Protein AF-A0A8H4W092-F1 (afdb_monomer_lite)

Organism: NCBI:txid354080

Sequence (115 aa):
MFQTFGRFPDRWWNAWGRRTNFFNDGGKPKQEWSDGIPKAVVYPMQEVIADIGSEDDEEPRKAEALLELSGASVPLEEAVHLNDLLNRIFKWVPEERISLNDILNHSWFGTKYET

Secondary structure (DSSP, 8-state):
-HHHH-SPPHHHHHH-TTGGGTB-TTSSBPSB-TTS-B------HHHHHHTTTTT--SSPPTTTTTSPPTT----HHHHHHHHHHHHHH--SSGGGSPPHHHHHT-HHHHPPPP-

pLDDT: mean 85.9, std 9.98, range [61.97, 97.94]

Radius of gyration: 18.09 Å; chains: 1; bounding box: 40×42×46 Å

Foldseek 3Di:
DCLAQNAADPVVNVVPPCQVQAADPVRGGDQADPVRDGRHHNAHLLNVQQCALVPFDPDWDPCVVPDPTRSDHQPPVLSVQVSVQCVQQDDSDNVSHDDPVCSVVGCNVVDDDDD

Structure (mmCIF, N/CA/C/O backbone):
data_AF-A0A8H4W092-F1
#
_entry.id   AF-A0A8H4W092-F1
#
loop_
_atom_site.group_PDB
_atom_site.id
_atom_site.type_symbol
_atom_site.label_atom_id
_atom_site.label_alt_id
_atom_site.label_comp_id
_atom_site.label_asym_id
_atom_site.label_entity_id
_atom_site.label_seq_id
_atom_site.pdbx_PDB_ins_code
_atom_site.Cartn_x
_atom_site.Cartn_y
_atom_site.Cartn_z
_atom_site.occupancy
_atom_site.B_iso_or_equiv
_atom_site.auth_seq_id
_atom_site.auth_comp_id
_atom_site.auth_asym_id
_atom_site.auth_atom_id
_atom_site.pdbx_PDB_model_num
ATOM 1 N N . MET A 1 1 ? -0.081 3.743 -5.776 1.00 70.69 1 MET A N 1
ATOM 2 C CA . MET A 1 1 ? 0.838 2.658 -6.218 1.00 70.69 1 MET A CA 1
ATOM 3 C C . MET A 1 1 ? 2.229 3.176 -6.578 1.00 70.69 1 MET A C 1
ATOM 5 O O . MET A 1 1 ? 3.127 2.913 -5.804 1.00 70.69 1 MET A O 1
ATOM 9 N N . PHE A 1 2 ? 2.453 3.936 -7.661 1.00 81.88 2 PHE A N 1
ATOM 10 C CA . PHE A 1 2 ? 3.805 4.461 -7.983 1.00 81.88 2 PHE A CA 1
ATOM 11 C C . PHE A 1 2 ? 4.370 5.423 -6.940 1.00 81.88 2 PHE A C 1
ATOM 13 O O . PHE A 1 2 ? 5.563 5.415 -6.663 1.00 81.88 2 PHE A O 1
ATOM 20 N N . GLN A 1 3 ? 3.500 6.252 -6.366 1.00 83.69 3 GLN A N 1
ATOM 21 C CA . GLN A 1 3 ? 3.853 7.174 -5.288 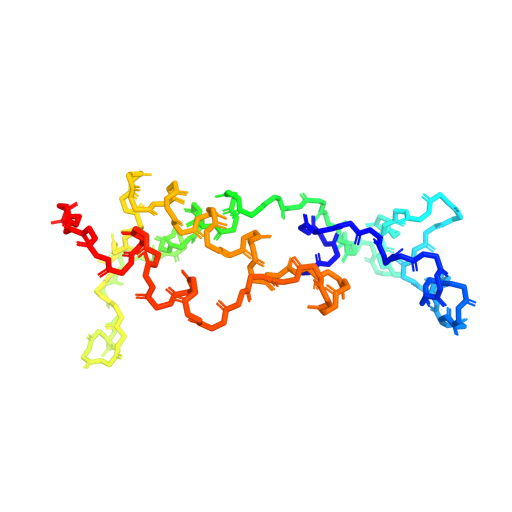1.00 83.69 3 GLN A CA 1
ATOM 22 C C . GLN A 1 3 ? 4.386 6.425 -4.060 1.00 83.69 3 GLN A C 1
ATOM 24 O O . GLN A 1 3 ? 5.279 6.920 -3.387 1.00 83.69 3 GLN A O 1
ATOM 29 N N . THR A 1 4 ? 3.894 5.207 -3.835 1.00 88.50 4 THR A N 1
ATOM 30 C CA . THR A 1 4 ? 4.180 4.385 -2.654 1.00 88.50 4 THR A CA 1
ATOM 31 C C . THR A 1 4 ? 5.300 3.373 -2.896 1.00 88.50 4 THR A C 1
ATOM 33 O O . THR A 1 4 ? 6.203 3.236 -2.083 1.00 88.50 4 THR A O 1
ATOM 36 N N . PHE A 1 5 ? 5.281 2.687 -4.041 1.00 87.50 5 PHE A N 1
ATOM 37 C CA . PHE A 1 5 ? 6.183 1.575 -4.373 1.00 87.50 5 PHE A CA 1
ATOM 38 C C . PHE A 1 5 ? 7.200 1.917 -5.464 1.00 87.50 5 PHE A C 1
ATOM 40 O O . PHE A 1 5 ? 7.934 1.051 -5.941 1.00 87.50 5 PHE A O 1
ATOM 47 N N . GLY A 1 6 ? 7.232 3.175 -5.899 1.00 85.31 6 GLY A N 1
ATOM 48 C CA . GLY A 1 6 ? 8.164 3.660 -6.902 1.00 85.31 6 GLY A CA 1
ATOM 49 C C . GLY A 1 6 ? 7.923 3.089 -8.300 1.00 85.31 6 GLY A C 1
ATOM 50 O O . GLY A 1 6 ? 6.801 2.803 -8.722 1.00 85.31 6 GLY A O 1
ATOM 51 N N . ARG A 1 7 ? 9.017 2.988 -9.054 1.00 85.38 7 ARG A N 1
ATOM 52 C CA . ARG A 1 7 ? 9.037 2.552 -10.452 1.00 85.38 7 ARG A CA 1
ATOM 53 C C . ARG A 1 7 ? 8.738 1.054 -10.574 1.00 85.38 7 AR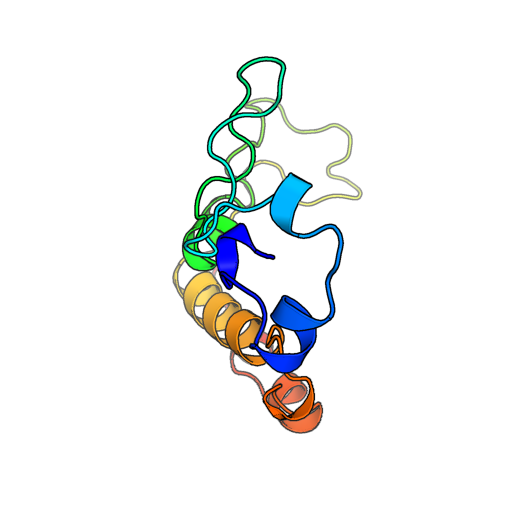G A C 1
ATOM 55 O O . ARG A 1 7 ? 9.142 0.268 -9.723 1.00 85.38 7 ARG A O 1
ATOM 62 N N . PHE A 1 8 ? 8.126 0.649 -11.687 1.00 88.44 8 PHE A N 1
ATOM 63 C CA . PHE A 1 8 ? 8.033 -0.766 -12.049 1.00 88.44 8 PHE A CA 1
ATOM 64 C C . PHE A 1 8 ? 9.421 -1.431 -12.191 1.00 88.44 8 PHE A C 1
ATOM 66 O O . PHE A 1 8 ? 10.375 -0.770 -12.616 1.00 88.44 8 PHE A O 1
ATOM 73 N N . PRO A 1 9 ? 9.511 -2.755 -11.964 1.00 91.25 9 PRO A N 1
ATOM 74 C CA . PRO A 1 9 ? 10.633 -3.579 -12.404 1.00 91.25 9 PRO A CA 1
ATOM 75 C C . PRO A 1 9 ? 10.940 -3.413 -13.898 1.00 91.25 9 PRO A C 1
ATOM 77 O O . PRO A 1 9 ? 10.029 -3.220 -14.711 1.00 91.25 9 PRO A O 1
ATOM 80 N N . ASP A 1 10 ? 12.214 -3.564 -14.276 1.00 90.69 10 ASP A N 1
ATOM 81 C CA . ASP A 1 10 ? 12.712 -3.257 -15.627 1.00 90.69 10 ASP A CA 1
ATOM 82 C C . ASP A 1 10 ? 11.944 -3.956 -16.747 1.00 90.69 10 ASP A C 1
ATOM 84 O O . ASP A 1 10 ? 11.655 -3.335 -17.771 1.00 90.69 10 ASP A O 1
ATOM 88 N N . ARG A 1 11 ? 11.549 -5.220 -16.538 1.00 90.31 11 ARG A N 1
ATOM 89 C CA . ARG A 1 11 ? 10.791 -5.998 -17.530 1.00 90.31 11 ARG A CA 1
ATOM 90 C C . ARG A 1 11 ? 9.510 -5.291 -17.982 1.00 90.31 11 ARG A C 1
ATOM 92 O O . ARG A 1 11 ? 9.201 -5.276 -19.167 1.00 90.31 11 ARG A O 1
ATOM 99 N N . TRP A 1 12 ? 8.785 -4.664 -17.057 1.00 90.12 12 TRP A N 1
ATOM 100 C CA . TRP A 1 12 ? 7.537 -3.960 -17.365 1.00 90.12 12 TRP A CA 1
ATOM 101 C C . TRP A 1 12 ? 7.772 -2.493 -17.652 1.00 90.12 12 TRP A C 1
ATOM 103 O O . TRP A 1 12 ? 7.129 -1.929 -18.534 1.00 90.12 12 TRP A O 1
ATOM 113 N N . TRP A 1 13 ? 8.735 -1.888 -16.956 1.00 89.25 13 TRP A N 1
ATOM 114 C CA . TRP A 1 13 ? 9.121 -0.514 -17.210 1.00 89.25 13 TRP A CA 1
ATOM 115 C C . TRP A 1 13 ? 9.538 -0.306 -18.665 1.00 89.25 13 TRP A C 1
ATOM 117 O O . TRP A 1 13 ? 9.134 0.676 -19.281 1.00 89.25 13 TRP A O 1
ATOM 127 N N . ASN A 1 14 ? 10.323 -1.227 -19.228 1.00 89.94 14 ASN A N 1
ATOM 128 C CA . ASN A 1 14 ? 10.804 -1.159 -20.609 1.00 89.94 14 ASN A CA 1
ATOM 129 C C . ASN A 1 14 ? 9.753 -1.563 -21.644 1.00 89.94 14 ASN A C 1
ATOM 131 O O . ASN A 1 14 ? 9.787 -1.052 -22.758 1.00 89.94 14 ASN A O 1
ATOM 135 N N . ALA A 1 15 ? 8.781 -2.394 -21.266 1.00 91.88 15 ALA A N 1
ATOM 136 C CA . ALA A 1 15 ? 7.647 -2.726 -22.125 1.00 91.88 15 ALA A CA 1
ATOM 137 C C . ALA A 1 15 ? 6.593 -1.601 -22.194 1.00 91.88 15 ALA A C 1
ATOM 139 O O . ALA A 1 15 ? 5.793 -1.545 -23.129 1.00 91.88 15 ALA A O 1
ATOM 140 N N . TRP A 1 16 ? 6.566 -0.689 -21.217 1.00 89.06 16 TRP A N 1
ATOM 141 C CA . TRP A 1 16 ? 5.539 0.345 -21.139 1.00 89.06 16 TRP A CA 1
ATOM 142 C C . TRP A 1 16 ? 5.823 1.550 -22.052 1.00 89.06 16 TRP A C 1
ATOM 144 O O . TRP A 1 16 ? 6.388 2.562 -21.637 1.00 89.06 16 TRP A O 1
ATOM 154 N N . GLY A 1 17 ? 5.348 1.485 -23.299 1.00 88.00 17 GLY A N 1
ATOM 155 C CA . GLY A 1 17 ? 5.594 2.524 -24.313 1.00 88.00 17 GLY A CA 1
ATOM 156 C C . GLY A 1 17 ? 5.043 3.924 -23.996 1.00 88.00 17 GLY A C 1
ATOM 157 O O . GLY A 1 17 ? 5.549 4.909 -24.519 1.00 88.00 17 GLY A O 1
ATOM 158 N N . ARG A 1 18 ? 4.039 4.049 -23.114 1.00 86.38 18 ARG A N 1
ATOM 159 C CA . ARG A 1 18 ? 3.467 5.351 -22.704 1.00 86.38 18 ARG A CA 1
ATOM 160 C C . ARG A 1 18 ? 4.091 5.925 -21.428 1.00 86.38 18 ARG A C 1
ATOM 162 O O . ARG A 1 18 ? 3.637 6.967 -20.960 1.00 86.38 18 ARG A O 1
ATOM 169 N N . ARG A 1 19 ? 5.119 5.284 -20.857 1.00 85.75 19 ARG A N 1
ATOM 170 C CA . ARG A 1 19 ? 5.741 5.703 -19.584 1.00 85.75 19 ARG A CA 1
ATOM 171 C C . ARG A 1 19 ? 6.220 7.158 -19.593 1.00 85.75 19 ARG A C 1
ATOM 173 O O . ARG A 1 19 ? 6.071 7.856 -18.598 1.00 85.75 19 ARG A O 1
ATOM 180 N N . THR A 1 20 ? 6.718 7.642 -20.730 1.00 85.81 20 THR A N 1
ATOM 181 C CA . THR A 1 20 ? 7.246 9.007 -20.908 1.00 85.81 20 THR A CA 1
ATOM 182 C C . THR A 1 20 ? 6.178 10.093 -20.752 1.00 85.81 20 THR A C 1
ATOM 184 O O . THR A 1 20 ? 6.509 11.250 -20.500 1.00 85.81 20 THR A O 1
ATOM 187 N N . ASN A 1 21 ? 4.887 9.750 -20.822 1.00 82.50 21 ASN A N 1
ATOM 188 C CA . ASN A 1 21 ? 3.801 10.688 -20.522 1.00 82.50 21 ASN A CA 1
ATOM 189 C C . ASN A 1 21 ? 3.666 10.960 -19.016 1.00 82.50 21 ASN A C 1
ATOM 191 O O . ASN A 1 21 ? 3.116 11.989 -18.618 1.00 82.50 21 ASN A O 1
ATOM 195 N N . PHE A 1 22 ? 4.154 10.049 -18.174 1.00 78.75 22 PHE A N 1
ATOM 196 C CA . PHE A 1 22 ? 3.929 10.059 -16.728 1.00 78.75 22 PHE A CA 1
ATOM 197 C C . PHE A 1 22 ? 5.224 10.198 -15.926 1.00 78.75 22 PHE A C 1
ATOM 199 O O . PHE A 1 22 ? 5.186 10.739 -14.826 1.00 78.75 22 PHE A O 1
ATOM 206 N N . PHE A 1 23 ? 6.360 9.770 -16.477 1.00 81.69 23 PHE A N 1
ATOM 207 C CA . PHE A 1 23 ? 7.647 9.723 -15.789 1.00 81.69 23 PHE A CA 1
ATOM 208 C C . PHE A 1 23 ? 8.751 10.405 -16.595 1.00 81.69 23 PHE A C 1
ATOM 210 O O . PHE A 1 23 ? 8.675 10.502 -17.822 1.00 81.69 23 PHE A O 1
ATOM 217 N N . ASN A 1 24 ? 9.762 10.894 -15.884 1.00 83.19 24 ASN A N 1
ATOM 218 C CA . ASN A 1 24 ? 10.999 11.393 -16.471 1.00 83.19 24 ASN A CA 1
ATOM 219 C C . ASN A 1 24 ? 11.974 10.244 -16.778 1.00 83.19 24 ASN A C 1
ATOM 221 O O . ASN A 1 24 ? 11.741 9.090 -16.408 1.00 83.19 24 ASN A O 1
ATOM 225 N N . ASP A 1 25 ? 13.087 10.570 -17.434 1.00 80.25 25 ASP A N 1
ATOM 226 C CA . ASP A 1 25 ? 14.099 9.583 -17.834 1.00 80.25 25 ASP A CA 1
ATOM 227 C C . ASP A 1 25 ? 14.774 8.899 -16.633 1.00 80.25 25 ASP A C 1
ATOM 229 O O . ASP A 1 25 ? 15.215 7.757 -16.733 1.00 80.25 25 ASP A O 1
ATOM 233 N N . GLY A 1 26 ? 14.769 9.551 -15.464 1.00 78.00 26 GLY A N 1
ATOM 234 C CA . GLY A 1 26 ? 15.208 8.975 -14.190 1.00 78.00 26 GLY A CA 1
ATOM 235 C C . GLY A 1 26 ? 14.187 8.037 -13.533 1.00 78.00 26 GLY A C 1
ATOM 236 O O . GLY A 1 26 ? 14.421 7.560 -12.425 1.00 78.00 26 GLY A O 1
ATOM 237 N N . GLY A 1 27 ? 13.038 7.791 -14.169 1.00 78.69 27 GLY A N 1
ATOM 238 C CA . GLY A 1 27 ? 11.990 6.908 -13.661 1.00 78.69 27 GLY A CA 1
ATOM 239 C C . GLY A 1 27 ? 11.185 7.467 -12.491 1.00 78.69 27 GLY A C 1
ATOM 240 O O . GLY A 1 27 ? 10.407 6.728 -11.887 1.00 78.69 27 GLY A O 1
ATOM 241 N N . LYS A 1 28 ? 11.336 8.759 -12.183 1.00 79.75 28 LYS A N 1
ATOM 242 C CA . LYS A 1 28 ? 10.490 9.463 -11.217 1.00 79.75 28 LYS A CA 1
ATOM 243 C C . LYS A 1 28 ? 9.253 10.021 -11.921 1.00 79.75 28 LYS A C 1
ATOM 245 O O . LYS A 1 28 ? 9.342 10.362 -13.106 1.00 79.75 28 LYS A O 1
ATOM 250 N N . PRO A 1 29 ? 8.102 10.116 -11.237 1.00 77.88 29 PRO A N 1
ATOM 251 C CA . PRO A 1 29 ? 6.940 10.763 -11.821 1.00 77.88 29 PRO A CA 1
ATOM 252 C C . PRO A 1 29 ? 7.282 12.192 -12.249 1.00 77.88 29 PRO A C 1
ATOM 254 O O . PRO A 1 29 ? 8.084 12.871 -11.603 1.00 77.88 29 PRO A O 1
ATOM 257 N N . LYS A 1 30 ? 6.710 12.639 -13.368 1.00 78.06 30 LYS A N 1
ATOM 258 C CA . LYS A 1 30 ? 6.823 14.039 -13.785 1.00 78.06 30 LYS A CA 1
ATOM 259 C C . LYS A 1 30 ? 6.225 14.915 -12.692 1.00 78.06 30 LYS A C 1
ATOM 261 O O . LYS A 1 30 ? 5.206 14.553 -12.118 1.00 78.06 30 LYS A O 1
ATOM 266 N N . GLN A 1 31 ? 6.882 16.028 -12.391 1.00 69.19 31 GLN A N 1
ATOM 267 C CA . GLN A 1 31 ? 6.461 16.862 -11.273 1.00 69.19 31 GLN A CA 1
ATOM 268 C C . GLN A 1 31 ? 5.148 17.566 -11.570 1.00 69.19 31 GLN A C 1
ATOM 270 O O . GLN A 1 31 ? 4.338 17.600 -10.669 1.00 69.19 31 GLN A O 1
ATOM 275 N N . GLU A 1 32 ? 4.878 17.987 -12.807 1.00 72.94 32 GLU A N 1
ATOM 276 C CA . GLU A 1 32 ? 3.669 18.743 -13.159 1.00 72.94 32 GLU A CA 1
ATOM 277 C C . GLU A 1 32 ? 2.905 18.100 -14.333 1.00 72.94 32 GLU A C 1
ATOM 279 O O . GLU A 1 32 ? 3.490 17.509 -15.254 1.00 72.94 32 GLU A O 1
ATOM 284 N N . TRP A 1 33 ? 1.575 18.191 -14.294 1.00 64.94 33 TRP A N 1
ATOM 285 C CA . TRP A 1 33 ? 0.695 18.072 -15.457 1.00 64.94 33 TRP A CA 1
ATOM 286 C C . TRP A 1 33 ? 0.820 19.332 -16.343 1.00 64.94 33 TRP A C 1
ATOM 288 O O . TRP A 1 33 ? 1.472 20.307 -15.983 1.00 64.94 33 TRP A O 1
ATOM 298 N N . SER A 1 34 ? 0.203 19.329 -17.529 1.00 61.97 34 SER A N 1
ATOM 299 C CA . SER A 1 34 ? 0.224 20.475 -18.462 1.00 61.97 34 SER A CA 1
ATOM 300 C C . SER A 1 34 ? -0.475 21.739 -17.938 1.00 61.97 34 SER A C 1
ATOM 302 O O . SER A 1 34 ? -0.343 22.797 -18.541 1.00 61.97 34 SER A O 1
ATOM 304 N N . ASP A 1 35 ? -1.225 21.620 -16.846 1.00 66.62 35 ASP A N 1
ATOM 305 C CA . ASP A 1 35 ? -1.944 22.678 -16.131 1.00 66.62 35 ASP A CA 1
ATOM 306 C C . ASP A 1 35 ? -1.232 23.119 -14.831 1.00 66.62 35 ASP A C 1
ATOM 308 O O . ASP A 1 35 ? -1.772 23.936 -14.090 1.00 66.62 35 ASP A O 1
ATOM 312 N N . GLY A 1 36 ? -0.020 22.613 -14.555 1.00 63.97 36 GLY A N 1
ATOM 313 C CA . GLY A 1 36 ? 0.785 22.982 -13.381 1.00 63.97 36 GLY A CA 1
ATOM 314 C C . GLY A 1 36 ? 0.463 22.203 -12.099 1.00 63.97 36 GLY A C 1
ATOM 315 O O . GLY A 1 36 ? 1.056 22.475 -11.059 1.00 63.97 36 GLY A O 1
ATOM 316 N N . ILE A 1 37 ? -0.447 21.222 -12.140 1.00 63.22 37 ILE A N 1
ATOM 317 C CA . ILE A 1 37 ? -0.789 20.408 -10.962 1.00 63.22 37 ILE A CA 1
ATOM 318 C C . ILE A 1 37 ? 0.288 19.339 -10.719 1.00 63.22 37 ILE A C 1
ATOM 320 O O . ILE A 1 37 ? 0.684 18.658 -11.673 1.00 63.22 37 ILE A O 1
ATOM 324 N N . PRO A 1 38 ? 0.732 19.104 -9.468 1.00 64.12 38 PRO A N 1
ATOM 325 C CA . PRO A 1 38 ? 1.691 18.055 -9.181 1.00 64.12 38 PRO A CA 1
ATOM 326 C C . PRO A 1 38 ? 1.197 16.658 -9.585 1.00 64.12 38 PRO A C 1
ATOM 328 O O . PRO A 1 38 ? 0.151 16.206 -9.124 1.00 64.12 38 PRO A O 1
ATOM 331 N N . LYS A 1 39 ? 1.931 15.947 -10.452 1.00 68.19 39 LYS A N 1
ATOM 332 C CA . LYS A 1 39 ? 1.427 14.702 -11.066 1.00 68.19 39 LYS A CA 1
ATOM 333 C C . LYS A 1 39 ? 1.384 13.517 -10.110 1.00 68.19 39 LYS A C 1
ATOM 335 O O . LYS A 1 39 ? 0.472 12.696 -10.167 1.00 68.19 39 LYS A O 1
ATOM 340 N N . ALA A 1 40 ? 2.433 13.387 -9.307 1.00 71.31 40 ALA A N 1
ATOM 341 C CA . ALA A 1 40 ? 2.587 12.335 -8.317 1.00 71.31 40 ALA A CA 1
ATOM 342 C C . ALA A 1 40 ? 3.735 12.696 -7.371 1.00 71.31 40 ALA A C 1
ATOM 344 O O . ALA A 1 40 ? 4.905 12.708 -7.758 1.00 71.31 40 ALA A O 1
ATOM 345 N N . VAL A 1 41 ? 3.382 12.961 -6.119 1.00 79.25 41 VAL A N 1
ATOM 346 C CA . VAL A 1 41 ? 4.329 13.124 -5.012 1.00 79.25 41 VAL A CA 1
ATOM 347 C C . VAL A 1 41 ? 4.578 11.754 -4.391 1.00 79.25 41 VAL A C 1
ATOM 349 O O . VAL A 1 41 ? 3.649 10.954 -4.299 1.00 79.25 41 VAL A O 1
ATOM 352 N N . VAL A 1 42 ? 5.825 11.452 -4.020 1.00 83.81 42 VAL A N 1
ATOM 353 C CA . VAL A 1 42 ? 6.142 10.218 -3.283 1.00 83.81 42 VAL A CA 1
ATOM 354 C C . VAL A 1 42 ? 5.348 10.222 -1.985 1.00 83.81 42 VAL A C 1
ATOM 356 O O . VAL A 1 42 ? 5.369 11.206 -1.256 1.00 83.81 42 VAL A O 1
ATOM 359 N N . TYR A 1 43 ? 4.651 9.127 -1.729 1.00 89.25 43 TYR A N 1
ATOM 360 C CA . TYR A 1 43 ? 3.692 9.021 -0.649 1.00 89.25 43 TYR A CA 1
ATOM 361 C C . TYR A 1 43 ? 3.799 7.613 -0.037 1.00 89.25 43 TYR A C 1
ATOM 363 O O . TYR A 1 43 ? 3.234 6.654 -0.588 1.00 89.25 43 TYR A O 1
ATOM 371 N N . PRO A 1 44 ? 4.656 7.461 0.995 1.00 91.88 44 PRO A N 1
ATOM 372 C CA . PRO A 1 44 ? 4.954 6.186 1.647 1.00 91.88 44 PRO A CA 1
ATOM 373 C C . PRO A 1 44 ? 3.711 5.501 2.214 1.00 91.88 44 PRO A C 1
ATOM 375 O O . PRO A 1 44 ? 2.729 6.157 2.540 1.00 91.88 44 PRO A O 1
ATOM 378 N N . MET A 1 45 ? 3.763 4.176 2.372 1.00 94.75 45 MET A N 1
ATOM 379 C CA . MET A 1 45 ? 2.617 3.399 2.870 1.00 94.75 45 MET A CA 1
ATOM 380 C C . MET A 1 45 ? 2.213 3.820 4.287 1.00 94.75 45 MET A C 1
ATOM 382 O O . MET A 1 45 ? 1.034 3.835 4.611 1.00 94.75 45 MET A O 1
ATOM 386 N N . GLN A 1 46 ? 3.185 4.202 5.111 1.00 94.56 46 GLN A N 1
ATOM 387 C CA . GLN A 1 46 ? 2.943 4.700 6.459 1.00 94.56 46 GLN A CA 1
ATOM 388 C C . GLN A 1 46 ? 2.100 5.981 6.451 1.00 94.56 46 GLN A C 1
ATOM 390 O O . GLN A 1 46 ? 1.184 6.083 7.254 1.00 94.56 46 GLN A O 1
ATOM 395 N N . GLU A 1 47 ? 2.360 6.903 5.519 1.00 93.50 47 GLU A N 1
ATOM 396 C CA . GLU A 1 47 ? 1.566 8.132 5.366 1.00 93.50 47 GLU A CA 1
ATOM 397 C C . GLU A 1 47 ? 0.156 7.803 4.864 1.00 93.50 47 GLU A C 1
ATOM 399 O O . GLU A 1 47 ? -0.818 8.274 5.434 1.00 93.50 47 GLU A O 1
ATOM 404 N N . VAL A 1 48 ? 0.035 6.890 3.885 1.00 92.81 48 VAL A N 1
ATOM 405 C CA . VAL A 1 48 ? -1.274 6.400 3.402 1.00 92.81 48 VAL A CA 1
ATOM 406 C C . VAL A 1 48 ? -2.136 5.874 4.547 1.00 92.81 48 VAL A C 1
ATOM 408 O O . VAL A 1 48 ? -3.342 6.085 4.548 1.00 92.81 48 VAL A O 1
ATOM 411 N N . ILE A 1 49 ? -1.529 5.152 5.490 1.00 94.75 49 ILE A N 1
ATOM 412 C CA . ILE A 1 49 ? -2.237 4.603 6.648 1.00 94.75 49 ILE A CA 1
ATOM 413 C C . ILE A 1 49 ? -2.548 5.700 7.669 1.00 94.75 49 ILE A C 1
ATOM 415 O O . ILE A 1 49 ? -3.636 5.692 8.234 1.00 94.75 49 ILE A O 1
ATOM 419 N N . ALA A 1 50 ? -1.620 6.631 7.900 1.00 92.44 50 ALA A N 1
ATOM 420 C CA . ALA A 1 50 ? -1.808 7.737 8.836 1.00 92.44 50 ALA A CA 1
ATOM 421 C C . ALA A 1 50 ? -2.936 8.691 8.411 1.00 92.44 50 ALA A C 1
ATOM 423 O O . ALA A 1 50 ? -3.605 9.249 9.276 1.00 92.44 50 ALA A O 1
ATOM 424 N N . ASP A 1 51 ? -3.183 8.831 7.106 1.00 91.88 51 ASP A N 1
ATOM 425 C CA . ASP A 1 51 ? -4.270 9.665 6.583 1.00 91.88 51 ASP A CA 1
ATOM 426 C C . ASP A 1 51 ? -5.657 9.001 6.658 1.00 91.88 51 ASP A C 1
ATOM 428 O O . ASP A 1 51 ? -6.674 9.632 6.366 1.00 91.88 51 ASP A O 1
ATOM 432 N N . ILE A 1 52 ? -5.749 7.736 7.087 1.00 89.88 52 ILE A N 1
ATOM 433 C CA . ILE A 1 52 ? -7.048 7.095 7.320 1.00 89.88 52 ILE A CA 1
ATOM 434 C C . ILE A 1 52 ? -7.737 7.794 8.499 1.00 89.88 52 ILE A C 1
ATOM 436 O O . ILE A 1 52 ? -7.310 7.666 9.647 1.00 89.88 52 ILE A O 1
ATOM 440 N N . GLY A 1 53 ? -8.819 8.512 8.189 1.00 85.06 53 GLY A N 1
ATOM 441 C CA . GLY A 1 53 ? -9.593 9.292 9.155 1.00 85.06 53 GLY A CA 1
ATOM 442 C C . GLY A 1 53 ? -9.045 10.695 9.435 1.00 85.06 53 GLY A C 1
ATOM 443 O O . GLY A 1 53 ? -9.580 11.379 10.302 1.00 85.06 53 GLY A O 1
ATOM 444 N N . SER A 1 54 ? -7.996 11.150 8.732 1.00 85.12 54 SER A N 1
ATOM 445 C CA . SER A 1 54 ? -7.407 12.483 8.967 1.00 85.12 54 SER A CA 1
ATOM 446 C C . SER A 1 54 ? -8.201 13.633 8.334 1.00 85.12 54 SER A C 1
ATOM 448 O O . SER A 1 54 ? -8.085 14.772 8.782 1.00 85.12 54 SER A O 1
ATOM 450 N N . GLU A 1 55 ? -9.021 13.337 7.321 1.00 80.44 55 GLU A N 1
ATOM 451 C CA . GLU A 1 55 ? -9.862 14.306 6.601 1.00 80.44 55 GLU A CA 1
ATOM 452 C C . GLU A 1 55 ? -11.326 14.317 7.077 1.00 80.44 55 GLU A C 1
ATOM 454 O O . GLU A 1 55 ? -12.186 14.882 6.400 1.00 80.44 55 GLU A O 1
ATOM 459 N N . ASP A 1 56 ? -11.645 13.679 8.206 1.00 76.75 56 ASP A N 1
ATOM 460 C CA . ASP A 1 56 ? -13.008 13.726 8.733 1.00 76.75 56 ASP A CA 1
ATOM 461 C C . ASP A 1 56 ? -13.386 15.161 9.136 1.00 76.75 56 ASP A C 1
ATOM 463 O O . ASP A 1 56 ? -12.679 15.833 9.890 1.00 76.75 56 ASP A O 1
ATOM 467 N N . ASP A 1 57 ? -14.526 15.625 8.619 1.00 70.06 57 ASP A N 1
ATOM 468 C CA . ASP A 1 57 ? -15.097 16.927 8.959 1.00 70.06 57 ASP A CA 1
ATOM 469 C C . ASP A 1 57 ? -15.475 16.994 10.453 1.00 70.06 57 ASP A C 1
ATOM 471 O O . ASP A 1 57 ? -15.831 15.990 11.073 1.00 70.06 57 ASP A O 1
ATOM 475 N N . GLU A 1 58 ? -15.485 18.205 11.029 1.00 64.81 58 GLU A N 1
ATOM 476 C CA . GLU A 1 58 ? -15.893 18.425 12.431 1.00 64.81 58 GLU A CA 1
ATOM 477 C C . GLU A 1 58 ? -17.358 18.023 12.711 1.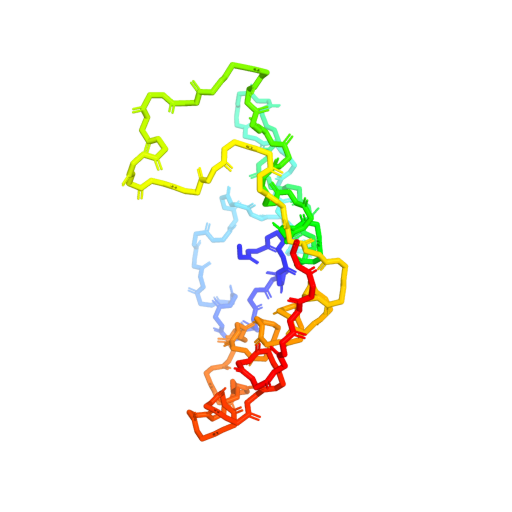00 64.81 58 GLU A C 1
ATOM 479 O O . GLU A 1 58 ? -17.734 17.809 13.867 1.00 64.81 58 GLU A O 1
ATOM 484 N N . GLU A 1 59 ? -18.198 17.915 11.675 1.00 73.44 59 GLU A N 1
ATOM 485 C CA . GLU A 1 59 ? -19.590 17.483 11.807 1.00 73.44 59 GLU A CA 1
ATOM 486 C C . GLU A 1 59 ? -19.757 15.972 11.539 1.00 73.44 59 GLU A C 1
ATOM 488 O O . GLU A 1 59 ? -19.317 15.477 10.497 1.00 73.44 59 GLU A O 1
ATOM 493 N N . PRO A 1 60 ? -20.469 15.236 12.420 1.00 69.50 60 PRO A N 1
ATOM 494 C CA . PRO A 1 60 ? -20.800 13.828 12.217 1.00 69.50 60 PRO A CA 1
ATOM 495 C C . PRO A 1 60 ? -21.443 13.576 10.854 1.00 69.50 60 PRO A C 1
ATOM 497 O O . PRO A 1 60 ? -22.440 14.212 10.474 1.00 69.50 60 PRO A O 1
ATOM 500 N N . ARG A 1 61 ? -20.899 12.619 10.099 1.00 71.00 61 ARG A N 1
ATOM 501 C CA . ARG A 1 61 ? -21.409 12.323 8.758 1.00 71.00 61 ARG A CA 1
ATOM 502 C C . ARG A 1 61 ? -22.772 11.646 8.888 1.00 71.00 61 ARG A C 1
ATOM 504 O O . ARG A 1 61 ? -22.933 10.633 9.557 1.00 71.00 61 ARG A O 1
ATOM 511 N N . LYS A 1 62 ? -23.777 12.112 8.136 1.00 72.12 62 LYS A N 1
ATOM 512 C CA . LYS A 1 62 ? -25.116 11.470 8.097 1.00 72.12 62 LYS A CA 1
ATOM 513 C C . LYS A 1 62 ? -25.084 9.985 7.689 1.00 72.12 62 LYS A C 1
ATOM 515 O O . LYS A 1 62 ? -26.079 9.287 7.862 1.00 72.12 62 LYS A O 1
ATOM 520 N N . ALA A 1 63 ? -23.972 9.523 7.115 1.00 76.06 63 ALA A N 1
ATOM 521 C CA . ALA A 1 63 ? -23.748 8.160 6.648 1.00 76.06 63 ALA A CA 1
ATOM 522 C C . ALA A 1 63 ? -23.017 7.249 7.659 1.00 76.06 63 ALA A C 1
ATOM 524 O O . ALA A 1 63 ? -22.711 6.115 7.305 1.00 76.06 63 ALA A O 1
ATOM 525 N N . GLU A 1 64 ? -22.793 7.679 8.906 1.00 76.12 64 GLU A N 1
ATOM 526 C CA . GLU A 1 64 ? -22.170 6.863 9.974 1.00 76.12 64 GLU A CA 1
ATOM 527 C C . GLU A 1 64 ? -22.890 5.532 10.259 1.00 76.12 64 GLU A C 1
ATOM 529 O O . GLU A 1 64 ? -22.317 4.614 10.829 1.00 76.12 64 GLU A O 1
ATOM 534 N N . ALA A 1 65 ? -24.150 5.378 9.839 1.00 78.38 65 ALA A N 1
ATOM 535 C CA . ALA A 1 65 ? -24.849 4.093 9.921 1.00 78.38 65 ALA A CA 1
ATOM 536 C C . ALA A 1 65 ? -24.295 3.024 8.951 1.00 78.38 65 ALA A C 1
ATOM 538 O O . ALA A 1 65 ? -24.618 1.845 9.093 1.00 78.38 65 ALA A O 1
ATOM 539 N N . LEU A 1 66 ? -23.527 3.434 7.936 1.00 79.50 66 LEU A N 1
ATOM 540 C CA . LEU A 1 66 ? -22.956 2.574 6.892 1.00 79.50 66 LEU A CA 1
ATOM 541 C C . LEU A 1 66 ? -21.431 2.685 6.784 1.00 79.50 66 LEU A C 1
ATOM 543 O O . LEU A 1 66 ? -20.804 1.774 6.248 1.00 79.50 66 LEU A O 1
ATOM 547 N N . LEU A 1 67 ? -20.864 3.801 7.237 1.00 81.94 67 LEU A N 1
ATOM 548 C CA . LEU A 1 67 ? -19.434 4.094 7.220 1.00 81.94 67 LEU A CA 1
ATOM 549 C C . LEU A 1 67 ? -18.856 4.039 8.635 1.00 81.94 67 LEU A C 1
ATOM 551 O O . LEU A 1 67 ? -19.584 3.892 9.615 1.00 81.94 67 LEU A O 1
ATOM 555 N N . GLU A 1 68 ? -17.539 4.156 8.735 1.00 81.62 68 GLU A N 1
ATOM 556 C CA . GLU A 1 68 ? -16.855 4.375 10.000 1.00 81.62 68 GLU A CA 1
ATOM 557 C C . GLU A 1 68 ? -17.356 5.643 10.712 1.00 81.62 68 GLU A C 1
ATOM 559 O O . GLU A 1 68 ? -17.770 6.622 10.079 1.00 81.62 68 GLU A O 1
ATOM 564 N N . LEU A 1 69 ? -17.329 5.602 12.048 1.00 83.56 69 LEU A N 1
ATOM 565 C CA . LEU A 1 69 ? -17.670 6.747 12.891 1.00 83.56 69 LEU A CA 1
ATOM 566 C C . LEU A 1 69 ? -16.733 7.917 12.583 1.0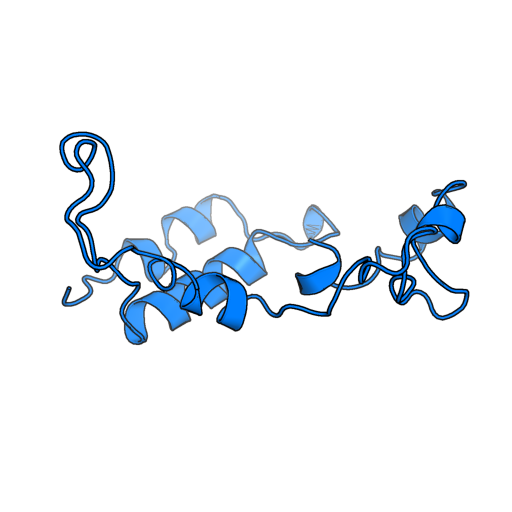0 83.56 69 LEU A C 1
ATOM 568 O O . LEU A 1 69 ? -15.539 7.695 12.386 1.00 83.56 69 LEU A O 1
ATOM 572 N N . SER A 1 70 ? -17.253 9.147 12.591 1.00 83.12 70 SER A N 1
ATOM 573 C CA . SER A 1 70 ? -16.398 10.327 12.456 1.00 83.12 70 SER A CA 1
ATOM 574 C C . SER A 1 70 ? -15.314 10.349 13.542 1.00 83.12 70 SER A C 1
ATOM 576 O O . SER A 1 70 ? -15.588 10.107 14.722 1.00 83.12 70 SER A O 1
ATOM 578 N N . GLY A 1 71 ? -14.080 10.638 13.135 1.00 81.00 71 GLY A N 1
ATOM 579 C CA . GLY A 1 71 ? -12.897 10.642 13.996 1.00 81.00 71 GLY A CA 1
ATOM 580 C C . GLY A 1 71 ? -12.277 9.259 14.219 1.00 81.00 71 GLY A C 1
ATOM 581 O O . GLY A 1 71 ? -11.316 9.141 14.984 1.00 81.00 71 GLY A O 1
ATOM 582 N N . ALA A 1 72 ? -12.793 8.211 13.570 1.00 85.62 72 ALA A N 1
ATOM 583 C CA . ALA A 1 72 ? -12.144 6.908 13.557 1.00 85.62 72 ALA A CA 1
ATOM 584 C C . ALA A 1 72 ? -10.805 7.006 12.813 1.00 85.62 72 ALA A C 1
ATOM 586 O O . ALA A 1 72 ? -10.756 7.327 11.631 1.00 85.62 72 ALA A O 1
ATOM 587 N N . SER A 1 73 ? -9.718 6.683 13.506 1.00 90.12 73 SER A N 1
ATOM 588 C CA . SER A 1 73 ? -8.371 6.614 12.936 1.00 90.12 73 SER A CA 1
ATOM 589 C C . SER A 1 73 ? -7.725 5.284 13.295 1.00 90.12 73 SER A C 1
ATOM 591 O O . SER A 1 73 ? -8.177 4.585 14.204 1.00 90.12 73 SER A O 1
ATOM 593 N N . VAL A 1 74 ? -6.675 4.911 12.567 1.00 91.38 74 VAL A N 1
ATOM 594 C CA . VAL A 1 74 ? -5.950 3.663 12.826 1.00 91.38 74 VAL A CA 1
ATOM 595 C C . VAL A 1 74 ? -4.996 3.868 14.010 1.00 91.38 74 VAL A C 1
ATOM 597 O O . VAL A 1 74 ? -4.082 4.694 13.904 1.00 91.38 74 VAL A O 1
ATOM 600 N N . PRO A 1 75 ? -5.135 3.120 15.125 1.00 92.50 75 PRO A N 1
ATOM 601 C CA . PRO A 1 75 ? -4.197 3.203 16.241 1.00 92.50 75 PRO A CA 1
ATOM 602 C C . PRO A 1 75 ? -2.766 2.894 15.795 1.00 92.50 75 PRO A C 1
ATOM 604 O O . PRO A 1 75 ? -2.544 2.053 14.925 1.00 92.50 75 PRO A O 1
ATOM 607 N N . LEU A 1 76 ? -1.767 3.518 16.425 1.00 92.19 76 LEU A N 1
ATOM 608 C CA . LEU A 1 76 ? -0.365 3.386 16.002 1.00 92.19 76 LEU A CA 1
ATOM 609 C C . LEU A 1 76 ? 0.117 1.924 15.958 1.00 92.19 76 LEU A C 1
ATOM 611 O O . LEU A 1 76 ? 0.830 1.533 15.035 1.00 92.19 76 LEU A O 1
ATOM 615 N N . GLU A 1 77 ? -0.280 1.107 16.935 1.00 93.62 77 GLU A N 1
ATOM 616 C CA . GLU A 1 77 ? 0.077 -0.316 16.975 1.00 93.62 77 GLU A CA 1
ATOM 617 C C . GLU A 1 77 ? -0.546 -1.101 15.815 1.00 93.62 77 GLU A C 1
ATOM 619 O O . GLU A 1 77 ? 0.121 -1.932 15.192 1.00 93.62 77 GLU A O 1
ATOM 624 N N . GLU A 1 78 ? -1.802 -0.799 15.480 1.00 95.44 78 GLU A N 1
ATOM 625 C CA . GLU A 1 78 ? -2.465 -1.382 14.318 1.00 95.44 78 GLU A CA 1
ATOM 626 C C . GLU A 1 78 ? -1.786 -0.935 13.026 1.00 95.44 78 GLU A C 1
ATOM 628 O O . GLU A 1 78 ? -1.494 -1.769 12.167 1.00 95.44 78 GLU A O 1
ATOM 633 N N . ALA A 1 79 ? -1.467 0.355 12.912 1.00 95.62 79 ALA A N 1
ATOM 634 C CA . ALA A 1 79 ? -0.834 0.938 11.738 1.00 95.62 79 ALA A CA 1
ATOM 635 C C . ALA A 1 79 ? 0.502 0.256 11.411 1.00 95.62 79 ALA A C 1
ATOM 637 O O . ALA A 1 79 ? 0.805 0.027 10.240 1.00 95.62 79 ALA A O 1
ATOM 638 N N . VAL A 1 80 ? 1.283 -0.137 12.425 1.00 96.38 80 VAL A N 1
ATOM 639 C CA . VAL A 1 80 ? 2.533 -0.893 12.236 1.00 96.38 80 VAL A CA 1
ATOM 640 C C . VAL A 1 80 ? 2.267 -2.250 11.581 1.00 96.38 80 VAL A C 1
ATOM 642 O O . VAL A 1 80 ? 2.914 -2.593 10.586 1.00 96.38 80 VAL A O 1
ATOM 645 N N . HIS A 1 81 ? 1.308 -3.019 12.099 1.00 96.94 81 HIS A N 1
ATOM 646 C CA . HIS A 1 81 ? 0.978 -4.334 11.547 1.00 96.94 81 HIS A CA 1
ATOM 647 C C . HIS A 1 81 ? 0.291 -4.242 10.183 1.00 96.94 81 HIS A C 1
ATOM 649 O O . HIS A 1 81 ? 0.575 -5.050 9.296 1.00 96.94 81 HIS A O 1
ATOM 655 N N . LEU A 1 82 ? -0.575 -3.248 9.988 1.00 96.75 82 LEU A N 1
ATOM 656 C CA . LEU A 1 82 ? -1.225 -2.985 8.712 1.00 96.75 82 LEU A CA 1
ATOM 657 C C . LEU A 1 82 ? -0.186 -2.597 7.655 1.00 96.75 82 LEU A C 1
ATOM 659 O O . LEU A 1 82 ? -0.190 -3.143 6.552 1.00 96.75 82 LEU A O 1
ATOM 663 N N . ASN A 1 83 ? 0.766 -1.729 8.005 1.00 97.00 83 ASN A N 1
ATOM 664 C CA . ASN A 1 83 ? 1.861 -1.352 7.121 1.00 97.00 83 ASN A CA 1
ATOM 665 C C . ASN A 1 83 ? 2.700 -2.567 6.703 1.00 97.00 83 ASN A C 1
ATOM 667 O O . ASN A 1 83 ? 3.009 -2.697 5.517 1.00 97.00 83 ASN A O 1
ATOM 671 N N . ASP A 1 84 ? 3.057 -3.465 7.629 1.00 97.38 84 ASP A N 1
ATOM 672 C CA . ASP A 1 84 ? 3.783 -4.697 7.278 1.00 97.38 84 ASP A CA 1
ATOM 673 C C . ASP A 1 84 ? 2.973 -5.566 6.304 1.00 97.38 84 ASP A C 1
ATOM 675 O O . ASP A 1 84 ? 3.463 -5.918 5.225 1.00 97.38 84 ASP A O 1
ATOM 679 N N . LEU A 1 85 ? 1.700 -5.824 6.626 1.00 97.81 85 LEU A N 1
ATOM 680 C CA . LEU A 1 85 ? 0.814 -6.639 5.798 1.00 97.81 85 LEU A CA 1
ATOM 681 C C . LEU A 1 85 ? 0.706 -6.085 4.373 1.00 97.81 85 LEU A C 1
ATOM 683 O O . LEU A 1 85 ? 0.936 -6.807 3.398 1.00 97.81 85 LEU A O 1
ATOM 687 N N . LEU A 1 86 ? 0.388 -4.795 4.236 1.00 97.00 86 LEU A N 1
ATOM 688 C CA . LEU A 1 86 ? 0.200 -4.162 2.933 1.00 97.00 86 LEU A CA 1
ATOM 689 C C . LEU A 1 86 ? 1.502 -4.135 2.125 1.00 97.00 86 LEU A C 1
ATOM 691 O O . LEU A 1 86 ? 1.472 -4.400 0.923 1.00 97.00 86 LEU A O 1
ATOM 695 N N . ASN A 1 87 ? 2.657 -3.903 2.757 1.00 96.25 87 ASN A N 1
ATOM 696 C CA . ASN A 1 87 ? 3.954 -3.961 2.072 1.00 96.25 87 ASN A CA 1
ATOM 697 C C . ASN A 1 87 ? 4.320 -5.370 1.591 1.00 96.25 87 ASN A C 1
ATOM 699 O O . ASN A 1 87 ? 5.101 -5.509 0.643 1.00 96.25 87 ASN A O 1
ATOM 703 N N . ARG A 1 88 ? 3.788 -6.411 2.232 1.00 97.00 88 ARG A N 1
ATOM 704 C CA . ARG A 1 88 ? 3.989 -7.813 1.852 1.00 97.00 88 ARG A CA 1
ATOM 705 C C . ARG A 1 88 ? 3.005 -8.273 0.771 1.00 97.00 88 ARG A C 1
ATOM 707 O O . ARG A 1 88 ? 3.391 -9.056 -0.097 1.00 97.00 88 ARG A O 1
ATOM 714 N N . ILE A 1 89 ? 1.771 -7.764 0.777 1.00 96.81 89 ILE A N 1
ATOM 715 C CA . ILE A 1 89 ? 0.753 -8.025 -0.257 1.00 96.81 89 ILE A CA 1
ATOM 716 C C . ILE A 1 89 ? 1.075 -7.269 -1.547 1.00 96.81 89 ILE A C 1
ATOM 718 O O . ILE A 1 89 ? 1.046 -7.836 -2.642 1.00 96.81 89 ILE A O 1
ATOM 722 N N . PHE A 1 90 ? 1.382 -5.980 -1.441 1.00 95.19 90 PHE A N 1
ATOM 723 C CA . PHE A 1 90 ? 1.591 -5.118 -2.594 1.00 95.19 90 PHE A CA 1
ATOM 724 C C . PHE A 1 90 ? 3.053 -5.128 -3.025 1.00 95.19 90 PHE A C 1
ATOM 726 O O . PHE A 1 90 ? 3.824 -4.202 -2.782 1.00 95.19 90 PHE A O 1
ATOM 733 N N . LYS A 1 91 ? 3.425 -6.192 -3.734 1.00 94.19 91 LYS A N 1
ATOM 734 C CA . LYS A 1 91 ? 4.653 -6.229 -4.530 1.00 94.19 91 LYS A CA 1
ATOM 735 C C . LYS A 1 91 ? 4.339 -6.099 -6.007 1.00 94.19 91 LYS A C 1
ATOM 737 O O . LYS A 1 91 ? 3.326 -6.615 -6.504 1.00 94.19 91 LYS A O 1
ATOM 742 N N . TRP A 1 92 ? 5.247 -5.430 -6.713 1.00 92.19 92 TRP A N 1
ATOM 743 C CA . TRP A 1 92 ? 5.212 -5.353 -8.163 1.00 92.19 92 TRP A CA 1
ATOM 744 C C . TRP A 1 92 ? 5.211 -6.762 -8.755 1.00 92.19 92 TRP A C 1
ATOM 746 O O . TRP A 1 92 ? 4.276 -7.107 -9.473 1.00 92.19 92 TRP A O 1
ATOM 756 N N . VAL A 1 93 ? 6.206 -7.579 -8.404 1.00 92.31 93 VAL A N 1
ATOM 757 C CA . VAL A 1 93 ? 6.363 -8.974 -8.832 1.00 92.31 93 VAL A CA 1
ATOM 758 C C . VAL A 1 93 ? 5.387 -9.869 -8.051 1.00 92.31 93 VAL A C 1
ATOM 760 O O . VAL A 1 93 ? 5.487 -9.919 -6.827 1.00 92.31 93 VAL A O 1
ATOM 763 N N . PRO A 1 94 ? 4.427 -10.557 -8.708 1.00 93.38 94 PRO A N 1
ATOM 764 C CA . PRO A 1 94 ? 3.473 -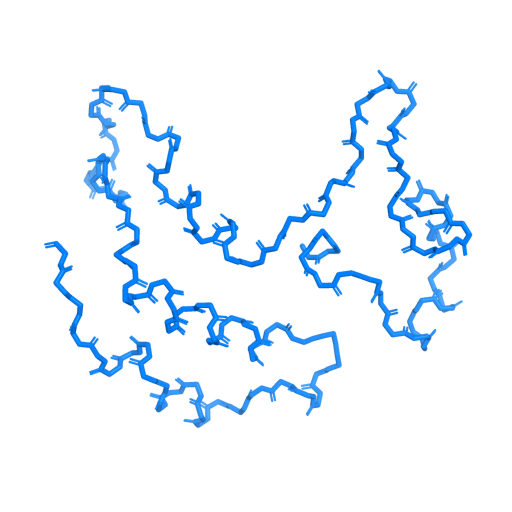11.429 -8.024 1.00 93.38 94 PRO A CA 1
ATOM 765 C C . PRO A 1 94 ? 4.136 -12.504 -7.171 1.00 93.38 94 PRO A C 1
ATOM 767 O O . PRO A 1 94 ? 3.651 -12.803 -6.089 1.00 93.38 94 PRO A O 1
ATOM 770 N N . GLU A 1 95 ? 5.256 -13.046 -7.644 1.00 95.00 95 GLU A N 1
ATOM 771 C CA . GLU A 1 95 ? 6.007 -14.106 -6.974 1.00 95.00 95 GLU A CA 1
ATOM 772 C C . GLU A 1 95 ? 6.678 -13.641 -5.669 1.00 95.00 95 GLU A C 1
ATOM 774 O O . GLU A 1 95 ? 7.010 -14.467 -4.828 1.00 95.00 95 GLU A O 1
ATOM 779 N N . GLU A 1 96 ? 6.859 -12.330 -5.479 1.00 95.06 96 GLU A N 1
ATOM 780 C CA . GLU A 1 96 ? 7.389 -11.742 -4.238 1.00 95.06 96 GLU A CA 1
ATOM 781 C C . GLU A 1 96 ? 6.293 -11.459 -3.201 1.00 95.06 96 GLU A C 1
ATOM 783 O O . GLU A 1 96 ? 6.592 -11.034 -2.082 1.00 95.06 96 GLU A O 1
ATOM 788 N N . ARG A 1 97 ? 5.017 -11.632 -3.566 1.00 97.12 97 ARG A N 1
ATOM 789 C CA . ARG A 1 97 ? 3.904 -11.387 -2.650 1.00 97.12 97 ARG A CA 1
ATOM 790 C C . ARG A 1 97 ? 3.824 -12.500 -1.620 1.00 97.12 97 ARG A C 1
ATOM 792 O O . ARG A 1 97 ? 4.051 -13.672 -1.908 1.00 97.12 97 ARG A O 1
ATOM 799 N N . ILE A 1 98 ? 3.440 -12.108 -0.417 1.00 97.94 98 ILE A N 1
ATOM 800 C CA . ILE A 1 98 ? 3.084 -13.024 0.662 1.00 97.94 98 ILE A CA 1
ATOM 801 C C . ILE A 1 98 ? 2.022 -14.045 0.218 1.00 97.94 98 ILE A C 1
ATOM 803 O O . ILE A 1 98 ? 1.119 -13.732 -0.562 1.00 97.94 98 ILE A O 1
ATOM 807 N N . SER A 1 99 ? 2.129 -15.276 0.723 1.00 97.62 99 SER A N 1
ATOM 808 C CA . SER A 1 99 ? 1.166 -16.337 0.433 1.00 97.62 99 SER A CA 1
ATOM 809 C C . SER A 1 99 ? -0.176 -16.096 1.134 1.00 97.62 99 SER A C 1
ATOM 811 O O . SER A 1 99 ? -0.240 -15.433 2.167 1.00 97.62 99 SER A O 1
ATOM 813 N N . LEU A 1 100 ? -1.259 -16.696 0.625 1.00 96.88 100 LEU A N 1
ATOM 814 C CA . LEU A 1 100 ? -2.567 -16.634 1.293 1.00 96.88 100 LEU A CA 1
ATOM 815 C C . LEU A 1 100 ? -2.519 -17.180 2.725 1.00 96.88 100 LEU A C 1
ATOM 817 O O . LEU A 1 100 ? -3.138 -16.606 3.613 1.00 96.88 100 LEU A O 1
ATOM 821 N N . ASN A 1 101 ? -1.769 -18.260 2.962 1.00 97.38 101 ASN A N 1
ATOM 822 C CA . ASN A 1 101 ? -1.642 -18.833 4.298 1.00 97.38 101 ASN A CA 1
ATOM 823 C C . ASN A 1 101 ? -0.969 -17.849 5.265 1.00 97.38 101 ASN A C 1
ATOM 825 O O . ASN A 1 101 ? -1.418 -17.693 6.394 1.00 97.38 101 ASN A O 1
ATOM 829 N N . ASP A 1 102 ? 0.064 -17.140 4.819 1.00 97.44 102 ASP A N 1
ATOM 830 C CA . ASP A 1 102 ? 0.749 -16.157 5.662 1.00 97.44 102 ASP A CA 1
ATOM 831 C C . ASP A 1 102 ? -0.086 -14.882 5.865 1.00 97.44 102 ASP A C 1
ATOM 833 O O . ASP A 1 102 ? 0.012 -14.266 6.922 1.00 97.44 102 ASP A O 1
ATOM 837 N N . ILE A 1 103 ? -0.932 -14.501 4.895 1.00 97.19 103 ILE A N 1
ATOM 838 C CA . ILE A 1 103 ? -1.918 -13.418 5.068 1.00 97.19 103 ILE A CA 1
ATOM 839 C C . ILE A 1 103 ? -2.905 -13.790 6.174 1.00 97.19 103 ILE A C 1
ATOM 841 O O . ILE A 1 103 ? -3.118 -13.003 7.090 1.00 97.19 103 ILE A O 1
ATOM 845 N N . LEU A 1 104 ? -3.483 -14.994 6.112 1.00 96.50 104 LEU A N 1
ATOM 846 C CA . LEU A 1 104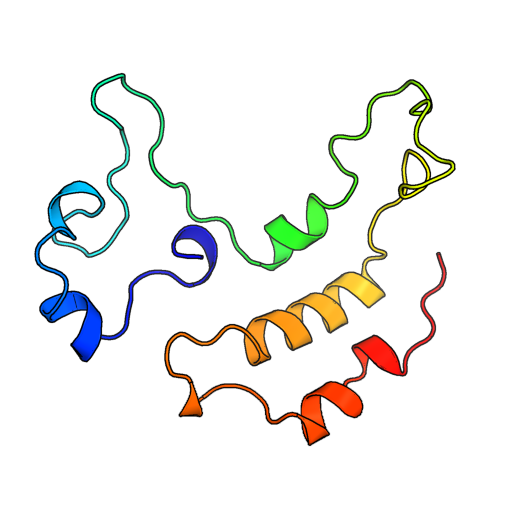 ? -4.470 -15.459 7.093 1.00 96.50 104 LEU A CA 1
ATOM 847 C C . LEU A 1 104 ? -3.888 -15.580 8.509 1.00 96.50 104 LEU A C 1
ATOM 849 O O . LEU A 1 104 ? -4.618 -15.421 9.480 1.00 96.50 104 LEU A O 1
ATOM 853 N N . ASN A 1 105 ? -2.583 -15.838 8.623 1.00 96.81 105 ASN A N 1
ATOM 854 C CA . ASN A 1 105 ? -1.870 -15.931 9.898 1.00 96.81 105 ASN A CA 1
ATOM 855 C C . ASN A 1 105 ? -1.144 -14.626 10.285 1.00 96.81 105 ASN A C 1
ATOM 857 O O . ASN A 1 105 ? -0.318 -14.630 11.199 1.00 96.81 105 ASN A O 1
ATOM 861 N N . HIS A 1 106 ? -1.402 -13.513 9.593 1.00 97.88 106 HIS A N 1
ATOM 862 C CA . HIS A 1 106 ? -0.723 -12.251 9.866 1.00 97.88 106 HIS A CA 1
ATOM 863 C C . HIS A 1 106 ? -1.150 -11.653 11.214 1.00 97.88 106 HIS A C 1
ATOM 865 O O . HIS A 1 106 ? -2.332 -11.672 11.562 1.00 97.88 106 HIS A O 1
ATOM 871 N N . SER A 1 107 ? -0.209 -11.036 11.941 1.00 96.12 107 SER A N 1
ATOM 872 C CA . SER A 1 107 ? -0.474 -10.407 13.247 1.00 96.12 107 SER A CA 1
ATOM 873 C C . SER A 1 107 ? -1.556 -9.333 13.180 1.00 96.12 107 SER A C 1
ATOM 875 O O . SER A 1 107 ? -2.271 -9.140 14.159 1.00 96.12 107 SER A O 1
ATOM 877 N N . TRP A 1 108 ? -1.725 -8.701 12.014 1.00 96.50 108 TRP A N 1
ATOM 878 C CA . TRP A 1 108 ? -2.792 -7.729 11.786 1.00 96.50 108 TRP A CA 1
ATOM 879 C C . TRP A 1 108 ? -4.185 -8.296 12.103 1.00 96.50 108 TRP A C 1
ATOM 881 O O . TRP A 1 108 ? -4.937 -7.651 12.820 1.00 96.50 108 TRP A O 1
ATOM 891 N N . PHE A 1 109 ? -4.487 -9.529 11.676 1.00 94.75 109 PHE A N 1
ATOM 892 C CA . PHE A 1 109 ? -5.787 -10.172 11.916 1.00 94.75 109 PHE A CA 1
ATOM 893 C C . PHE A 1 109 ? -5.922 -10.810 13.307 1.00 94.75 109 PHE A C 1
ATOM 895 O O . PHE A 1 109 ? -7.036 -11.001 13.790 1.00 94.75 109 PHE A O 1
ATOM 902 N N . GLY A 1 110 ? -4.806 -11.211 13.924 1.00 89.25 110 GLY A N 1
ATOM 903 C CA . GLY A 1 110 ? -4.805 -11.952 15.193 1.00 89.25 110 GLY A CA 1
ATOM 904 C C . GLY A 1 110 ? -4.668 -11.084 16.445 1.00 89.25 110 GLY A C 1
ATOM 905 O O . GLY A 1 110 ? -4.989 -11.537 17.544 1.00 89.25 110 GLY A O 1
ATOM 906 N N . THR A 1 111 ? -4.176 -9.855 16.298 1.00 90.75 111 THR A N 1
ATOM 907 C CA . THR A 1 111 ? -3.984 -8.916 17.410 1.00 90.75 111 THR A CA 1
ATOM 908 C C . THR A 1 111 ? -5.280 -8.162 17.679 1.00 90.75 111 THR A C 1
ATOM 910 O O . THR A 1 111 ? -5.956 -7.727 16.751 1.00 90.75 111 THR A O 1
ATOM 913 N N . LYS A 1 112 ? -5.625 -7.991 18.956 1.00 86.88 112 LYS A N 1
ATOM 914 C CA . LYS A 1 112 ? -6.671 -7.051 19.363 1.00 86.88 112 LYS A CA 1
ATOM 915 C C . LYS A 1 112 ? -6.017 -5.709 19.635 1.00 86.88 112 LYS A C 1
ATOM 917 O O . LYS A 1 112 ? -5.163 -5.637 20.513 1.00 86.88 112 LYS A O 1
ATOM 922 N N . TYR A 1 113 ? -6.422 -4.693 18.893 1.00 85.38 113 TYR A N 1
ATOM 923 C CA . TYR A 1 113 ? -5.988 -3.322 19.123 1.00 85.38 113 TYR A CA 1
ATOM 924 C C . TYR A 1 113 ? -6.976 -2.636 20.052 1.00 85.38 113 TYR A C 1
ATOM 926 O O . TYR A 1 113 ? -8.179 -2.900 19.991 1.00 85.38 113 TYR A O 1
ATOM 934 N N . GLU A 1 114 ? -6.462 -1.789 20.933 1.00 75.19 114 GLU A N 1
ATOM 935 C CA . GLU A 1 114 ? -7.304 -0.875 21.690 1.00 75.19 114 GLU A CA 1
ATOM 936 C C . GLU A 1 114 ? -7.677 0.288 20.763 1.00 75.19 114 GLU A C 1
ATOM 938 O O . GLU A 1 114 ? -6.799 0.982 20.249 1.00 75.19 114 GLU A O 1
ATOM 943 N N . THR A 1 115 ? -8.975 0.423 20.496 1.00 64.25 115 THR A N 1
ATOM 944 C CA . THR A 1 115 ? -9.591 1.497 19.700 1.00 64.25 115 THR A CA 1
ATOM 945 C C . THR A 1 115 ? -10.242 2.522 20.605 1.00 64.25 115 THR A C 1
ATOM 947 O O . THR A 1 115 ? -10.967 2.067 21.524 1.00 64.25 115 THR A O 1
#

InterPro domains:
  IPR011009 Protein kinase-like domain superfamily [SSF56112] (27-110)